Protein AF-A0AAJ1XCB8-F1 (afdb_monomer_lite)

Sequence (115 aa):
LQASRDEDRSYTEIADAIRSHSNQPTEDVRQLWRRLVLNLLITNVDDHLQNHGFLHVERGLWRLAPAFDINPFPDKDRESKTWLSEQDGPITDVHMLVARAQYFALDETQALAVL

Secondary structure (DSSP, 8-state):
----TTS--BHHHHHHHHHHHBSSHHHHHHHHHHHHHHHHHTT-----GGG--EEEEETTEEEEPPP------TTS----SSEEETTTEE--SHHHHHHTGGGGT--HHHHHTT-

Radius of gyration: 13.55 Å; chains: 1; bounding box: 36×28×34 Å

Structure (mmCIF, N/CA/C/O backbone):
data_AF-A0AAJ1XCB8-F1
#
_entry.id   AF-A0AAJ1XCB8-F1
#
loop_
_atom_site.group_PDB
_atom_site.id
_atom_site.type_symbol
_atom_site.label_atom_id
_atom_site.label_alt_id
_atom_site.label_comp_id
_atom_site.label_asym_id
_atom_site.label_entity_id
_atom_site.label_seq_id
_atom_site.pdbx_PDB_ins_code
_atom_site.Cartn_x
_atom_site.Cartn_y
_atom_site.Cartn_z
_atom_site.occupancy
_atom_site.B_iso_or_equiv
_atom_site.auth_seq_id
_atom_site.auth_comp_id
_atom_site.auth_asym_id
_atom_site.auth_atom_id
_atom_site.pdbx_PDB_model_num
ATOM 1 N N . LEU A 1 1 ? -12.104 8.820 1.304 1.00 55.19 1 LEU A N 1
ATOM 2 C CA . LEU A 1 1 ? -11.060 9.512 0.522 1.00 55.19 1 LEU A CA 1
ATOM 3 C C . LEU A 1 1 ? -11.649 9.775 -0.858 1.00 55.19 1 LEU A C 1
ATOM 5 O O . LEU A 1 1 ? -11.929 8.815 -1.562 1.00 55.19 1 LEU A O 1
ATOM 9 N N . GLN A 1 2 ? -11.974 11.025 -1.188 1.00 55.12 2 GLN A N 1
ATOM 10 C CA . GLN A 1 2 ? -12.262 11.415 -2.572 1.00 55.12 2 GLN A CA 1
ATOM 11 C C . GLN A 1 2 ? -10.979 12.041 -3.105 1.00 55.12 2 GLN A C 1
ATOM 13 O O . GLN A 1 2 ? -10.464 12.951 -2.467 1.00 55.12 2 GLN A O 1
ATOM 18 N N . ALA A 1 3 ? -10.463 11.524 -4.213 1.00 57.69 3 ALA A N 1
ATOM 19 C CA . ALA A 1 3 ? -9.296 12.070 -4.888 1.00 57.69 3 ALA A CA 1
ATOM 20 C C . ALA A 1 3 ? -9.584 12.117 -6.388 1.00 57.69 3 ALA A C 1
ATOM 22 O O . ALA A 1 3 ? -10.189 11.186 -6.943 1.00 57.69 3 ALA A O 1
ATOM 23 N N . SER A 1 4 ? -9.170 13.208 -7.031 1.00 60.50 4 SER A N 1
ATOM 24 C CA . SER A 1 4 ? -9.084 13.245 -8.492 1.00 60.50 4 SER A CA 1
ATOM 25 C C . SER A 1 4 ? -7.973 12.292 -8.958 1.00 60.50 4 SER A C 1
ATOM 27 O O . SER A 1 4 ? -7.103 11.933 -8.169 1.00 60.50 4 SER A O 1
ATOM 29 N N . ARG A 1 5 ? -7.997 11.839 -10.218 1.00 59.53 5 ARG A N 1
ATOM 30 C CA . ARG A 1 5 ? -6.949 10.935 -10.738 1.00 59.53 5 ARG A CA 1
ATOM 31 C C . ARG A 1 5 ? -5.551 11.568 -10.759 1.00 59.53 5 ARG A C 1
ATOM 33 O O . ARG A 1 5 ? -4.584 10.822 -10.811 1.00 59.53 5 ARG A O 1
ATOM 40 N N . ASP A 1 6 ? -5.469 12.895 -10.691 1.00 60.50 6 ASP A N 1
ATOM 41 C CA . ASP A 1 6 ? -4.225 13.661 -10.822 1.00 60.50 6 ASP A CA 1
ATOM 42 C C . ASP A 1 6 ? -3.680 14.160 -9.471 1.00 60.50 6 ASP A C 1
ATOM 44 O O . ASP A 1 6 ? -2.743 14.953 -9.437 1.00 60.50 6 ASP A O 1
ATOM 48 N N . GLU A 1 7 ? -4.284 13.749 -8.353 1.00 72.69 7 GLU A N 1
ATOM 49 C CA . GLU A 1 7 ? -3.827 14.126 -7.016 1.00 72.69 7 GLU A CA 1
ATOM 50 C C . GLU A 1 7 ? -2.946 13.019 -6.432 1.00 72.69 7 GLU A C 1
ATOM 52 O O . GLU A 1 7 ? -3.370 11.863 -6.354 1.00 72.69 7 GLU A O 1
ATOM 57 N N . ASP A 1 8 ? -1.735 13.379 -6.005 1.00 79.38 8 ASP A N 1
ATOM 58 C CA . ASP A 1 8 ? -0.820 12.443 -5.359 1.00 79.38 8 ASP A CA 1
ATOM 59 C C . ASP A 1 8 ? -1.400 12.015 -4.005 1.00 79.38 8 ASP A C 1
ATOM 61 O O . ASP A 1 8 ? -1.587 12.812 -3.083 1.00 79.38 8 ASP A O 1
ATOM 65 N N . ARG A 1 9 ? -1.725 10.727 -3.897 1.00 90.19 9 ARG A N 1
ATOM 66 C CA . ARG A 1 9 ? -2.233 10.078 -2.683 1.00 90.19 9 ARG A CA 1
ATOM 67 C C . ARG A 1 9 ? -1.349 8.889 -2.365 1.00 90.19 9 ARG A C 1
ATOM 69 O O . ARG A 1 9 ? -0.710 8.324 -3.256 1.00 90.19 9 ARG A O 1
ATOM 76 N N . SER A 1 10 ? -1.325 8.491 -1.098 1.00 95.38 10 SER A N 1
ATOM 77 C CA . SER A 1 10 ? -0.410 7.441 -0.654 1.00 95.38 10 SER A CA 1
ATOM 78 C C . SER A 1 10 ? -1.091 6.252 0.008 1.00 95.38 10 SER A C 1
ATOM 80 O O . SER A 1 10 ? -2.141 6.358 0.644 1.00 95.38 10 SER A O 1
ATOM 82 N N . TYR A 1 11 ? -0.444 5.094 -0.088 1.00 97.31 11 TYR A N 1
ATOM 83 C CA . TYR A 1 11 ? -0.849 3.883 0.612 1.00 97.31 11 TYR A CA 1
ATOM 84 C C . TYR A 1 11 ? -0.874 4.073 2.130 1.00 97.31 11 TYR A C 1
ATOM 86 O O . TYR A 1 11 ? -1.732 3.490 2.798 1.00 97.31 11 TYR A O 1
ATOM 94 N N . THR A 1 12 ? 0.008 4.915 2.679 1.00 97.19 12 THR A N 1
ATOM 95 C CA . THR A 1 12 ? -0.034 5.276 4.101 1.00 97.19 12 THR A CA 1
ATOM 96 C C . THR A 1 12 ? -1.352 5.951 4.492 1.00 97.19 12 THR A C 1
ATOM 98 O O . THR A 1 12 ? -1.918 5.611 5.528 1.00 97.19 12 THR A O 1
ATOM 101 N N . GLU A 1 13 ? -1.933 6.794 3.634 1.00 96.56 13 GLU A N 1
ATOM 102 C CA . GLU A 1 13 ? -3.248 7.396 3.903 1.00 96.56 13 GLU A CA 1
ATOM 103 C C . GLU A 1 13 ? -4.384 6.364 3.864 1.00 96.56 13 GLU A C 1
ATOM 105 O O . GLU A 1 13 ? -5.333 6.450 4.647 1.00 96.56 13 GLU A O 1
ATOM 110 N N . ILE A 1 14 ? -4.303 5.364 2.976 1.00 97.12 14 ILE A N 1
ATOM 111 C CA . ILE A 1 14 ? -5.266 4.250 2.957 1.00 97.12 14 ILE A CA 1
ATOM 112 C C . ILE A 1 14 ? -5.149 3.445 4.256 1.00 97.12 14 ILE A C 1
ATOM 114 O O . ILE A 1 14 ? -6.164 3.095 4.859 1.00 97.12 14 ILE A O 1
ATOM 118 N N . ALA A 1 15 ? -3.925 3.162 4.708 1.00 98.25 15 ALA A N 1
ATOM 119 C CA . ALA A 1 15 ? -3.685 2.451 5.959 1.00 98.25 15 ALA A CA 1
ATOM 120 C C . ALA A 1 15 ? -4.223 3.229 7.173 1.00 98.25 15 ALA A C 1
ATOM 122 O O . ALA A 1 15 ? -4.840 2.628 8.054 1.00 98.25 15 ALA A O 1
ATOM 123 N N . ASP A 1 16 ? -4.084 4.554 7.198 1.00 97.88 16 ASP A N 1
ATOM 124 C CA . ASP A 1 16 ? -4.686 5.399 8.234 1.00 97.88 16 ASP A CA 1
ATOM 125 C C . ASP A 1 16 ? -6.215 5.384 8.181 1.00 97.88 16 ASP A C 1
ATOM 127 O O . ASP A 1 16 ? -6.873 5.200 9.208 1.00 97.88 16 ASP A O 1
ATOM 131 N N . ALA A 1 17 ? -6.804 5.458 6.985 1.00 97.44 17 ALA A N 1
ATOM 132 C CA . ALA A 1 17 ? -8.247 5.319 6.826 1.00 97.44 17 ALA A CA 1
ATOM 133 C C . ALA A 1 17 ? -8.749 3.950 7.324 1.00 97.44 17 ALA A C 1
ATOM 135 O O . ALA A 1 17 ? -9.774 3.895 8.011 1.00 97.44 17 ALA A O 1
ATOM 136 N N . ILE A 1 18 ? -8.015 2.866 7.041 1.00 98.38 18 ILE A N 1
ATOM 137 C CA . ILE A 1 18 ? -8.296 1.522 7.563 1.00 98.38 18 ILE A CA 1
ATOM 138 C C . ILE A 1 18 ? -8.253 1.520 9.091 1.00 98.38 18 ILE A C 1
ATOM 140 O O . ILE A 1 18 ? -9.187 1.021 9.714 1.00 98.38 18 ILE A O 1
ATOM 144 N N . ARG A 1 19 ? -7.217 2.091 9.715 1.00 98.12 19 ARG A N 1
ATOM 145 C CA . ARG A 1 19 ? -7.101 2.136 11.184 1.00 98.12 19 ARG A CA 1
ATOM 146 C C . ARG A 1 19 ? -8.288 2.820 11.846 1.00 98.12 19 ARG A C 1
ATOM 148 O O . ARG A 1 19 ? -8.737 2.365 12.893 1.00 98.12 19 ARG A O 1
ATOM 155 N N . SER A 1 20 ? -8.782 3.897 11.244 1.00 97.62 20 SER A N 1
ATOM 156 C CA . SER A 1 20 ? -9.872 4.688 11.815 1.00 97.62 20 SER A CA 1
ATOM 157 C C . SER A 1 20 ? -11.263 4.098 11.575 1.00 97.62 20 SER A C 1
ATOM 159 O O . SER A 1 20 ? -12.154 4.340 12.385 1.00 97.62 20 SER A O 1
ATOM 161 N N . HIS A 1 21 ? -11.472 3.349 10.487 1.00 97.75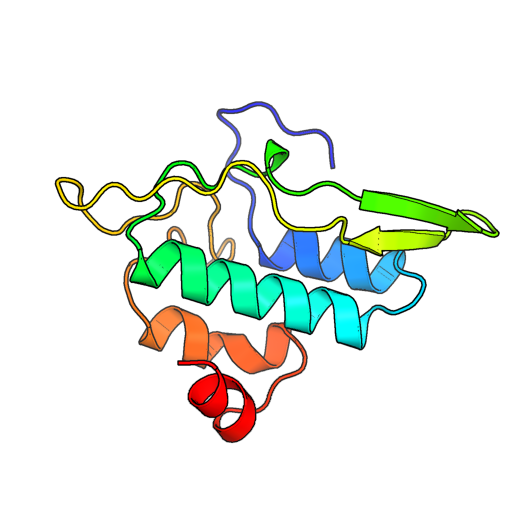 21 HIS A N 1
ATOM 162 C CA . HIS A 1 21 ? -12.826 2.985 10.036 1.00 97.75 21 HIS A CA 1
ATOM 163 C C . HIS A 1 21 ? -13.050 1.484 9.829 1.00 97.75 21 HIS A C 1
ATOM 165 O O . HIS A 1 21 ? -14.188 1.066 9.599 1.00 97.75 21 HIS A O 1
ATOM 171 N N . SER A 1 22 ? -12.000 0.660 9.870 1.00 97.94 22 SER A N 1
ATOM 172 C CA . SER A 1 22 ? -12.144 -0.778 9.651 1.00 97.94 22 SER A CA 1
ATOM 173 C C . SER A 1 22 ? -12.671 -1.500 10.889 1.00 97.94 22 SER A C 1
ATOM 175 O O . SER A 1 22 ? -12.264 -1.231 12.016 1.00 97.94 22 SER A O 1
ATOM 177 N N . ASN A 1 23 ? -13.526 -2.497 10.665 1.00 97.81 23 ASN A N 1
ATOM 178 C CA . ASN A 1 23 ? -13.934 -3.465 11.680 1.00 97.81 23 ASN A CA 1
ATOM 179 C C . ASN A 1 23 ? -12.795 -4.431 12.077 1.00 97.81 23 ASN A C 1
ATOM 181 O O . ASN A 1 23 ? -12.856 -5.053 13.133 1.00 97.81 23 ASN A O 1
ATOM 185 N N . GLN A 1 24 ? -11.764 -4.592 11.238 1.00 98.19 24 GLN A N 1
ATOM 186 C CA . GLN A 1 24 ? -10.580 -5.418 11.517 1.00 98.19 24 GLN A CA 1
ATOM 187 C C . GLN A 1 24 ? -9.308 -4.730 10.989 1.00 98.19 24 GLN A C 1
ATOM 189 O O . GLN A 1 24 ? -8.710 -5.188 10.012 1.00 98.19 24 GLN A O 1
ATOM 194 N N . PRO A 1 25 ? -8.870 -3.628 11.622 1.00 98.06 25 PRO A N 1
ATOM 195 C CA . PRO A 1 25 ? -7.856 -2.744 11.057 1.00 98.06 25 PRO A CA 1
ATOM 196 C C . PRO A 1 25 ? -6.515 -3.439 10.819 1.00 98.06 25 PRO A C 1
ATOM 198 O O . PRO A 1 25 ? -5.935 -3.268 9.754 1.00 98.06 25 PRO A O 1
ATOM 201 N N . THR A 1 26 ? -6.040 -4.263 11.760 1.00 98.44 26 THR A N 1
ATOM 202 C CA . THR A 1 26 ? -4.765 -4.9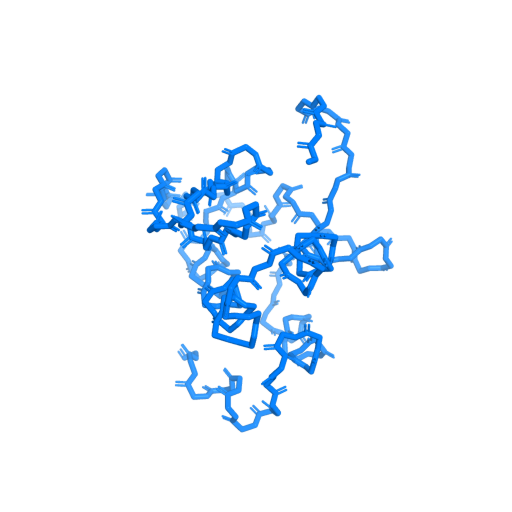90 11.620 1.00 98.44 26 THR A CA 1
ATOM 203 C C . THR A 1 26 ? -4.778 -5.973 10.453 1.00 98.44 26 THR A C 1
ATOM 205 O O . THR A 1 26 ? -3.796 -6.056 9.722 1.00 98.44 26 THR A O 1
ATOM 208 N N . GLU A 1 27 ? -5.872 -6.712 10.261 1.00 98.50 27 GLU A N 1
ATOM 209 C CA . GLU A 1 27 ? -5.977 -7.645 9.136 1.00 98.50 27 GLU A CA 1
ATOM 210 C C . GLU A 1 27 ? -6.028 -6.880 7.813 1.00 98.50 27 GLU A C 1
ATOM 212 O O . GLU A 1 27 ? -5.299 -7.198 6.878 1.00 98.50 27 GLU A O 1
ATOM 217 N N . ASP A 1 28 ? -6.822 -5.814 7.750 1.00 98.62 28 ASP A N 1
ATOM 218 C CA . ASP A 1 28 ? -7.009 -5.051 6.522 1.00 98.62 28 ASP A CA 1
ATOM 219 C C . ASP A 1 28 ? -5.735 -4.301 6.089 1.00 98.62 28 ASP A C 1
ATOM 221 O O . ASP A 1 28 ? -5.424 -4.302 4.898 1.00 98.62 28 ASP A O 1
ATOM 225 N N . VAL A 1 29 ? -4.938 -3.731 7.009 1.00 98.62 29 VAL A N 1
ATOM 226 C CA . VAL A 1 29 ? -3.640 -3.124 6.631 1.00 98.62 29 VAL A CA 1
ATOM 227 C C . VAL A 1 29 ? -2.623 -4.175 6.180 1.00 98.62 29 VAL A C 1
ATOM 229 O O . VAL A 1 29 ? -1.844 -3.918 5.264 1.00 98.62 29 VAL A O 1
ATOM 232 N N . ARG A 1 30 ? -2.664 -5.389 6.740 1.00 98.56 30 ARG A N 1
ATOM 233 C CA . ARG A 1 30 ? -1.827 -6.510 6.280 1.00 98.56 30 ARG A CA 1
ATOM 234 C C . ARG A 1 30 ? -2.264 -7.033 4.913 1.00 98.56 30 ARG A C 1
ATOM 236 O O . ARG A 1 30 ? -1.431 -7.481 4.128 1.00 98.56 30 ARG A O 1
ATOM 243 N N . GLN A 1 31 ? -3.558 -6.993 4.606 1.00 98.44 31 GLN A N 1
ATOM 244 C CA . GLN A 1 31 ? -4.061 -7.282 3.262 1.00 98.44 31 GLN A CA 1
ATOM 245 C C . GLN A 1 31 ? -3.692 -6.179 2.272 1.00 98.44 31 GLN A C 1
ATOM 247 O O . GLN A 1 31 ? -3.364 -6.486 1.128 1.00 98.44 31 GLN A O 1
ATOM 252 N N . LEU A 1 32 ? -3.698 -4.913 2.698 1.00 98.31 32 LEU A N 1
ATOM 253 C CA . LEU A 1 32 ? -3.212 -3.806 1.882 1.00 98.31 32 LEU A CA 1
ATOM 254 C C . LE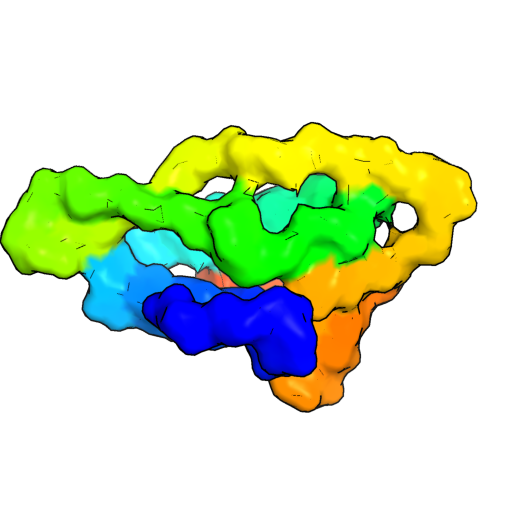U A 1 32 ? -1.735 -4.012 1.525 1.00 98.31 32 LEU A C 1
ATOM 256 O O . LEU A 1 32 ? -1.411 -3.997 0.345 1.00 98.31 32 LEU A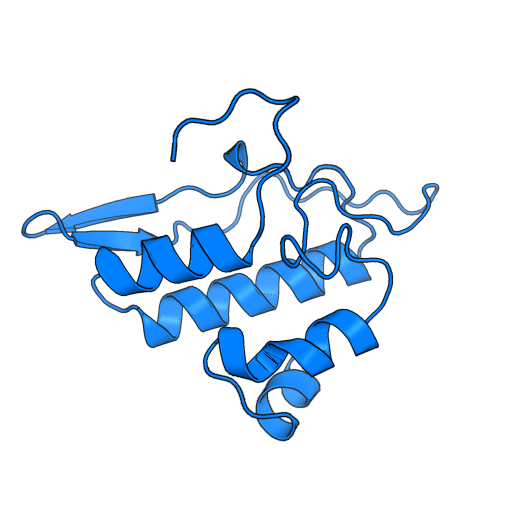 O 1
ATOM 260 N N . TRP A 1 33 ? -0.878 -4.335 2.500 1.00 98.44 33 TRP A N 1
ATOM 261 C CA . TRP A 1 33 ? 0.532 -4.673 2.264 1.00 98.44 33 TRP A CA 1
ATOM 262 C C . TRP A 1 33 ? 0.734 -5.723 1.167 1.00 98.44 33 TRP A C 1
ATOM 264 O O . TRP A 1 33 ? 1.506 -5.515 0.234 1.00 98.44 33 TRP A O 1
ATOM 274 N N . ARG A 1 34 ? -0.008 -6.836 1.237 1.00 98.12 34 ARG A N 1
ATOM 275 C CA . ARG A 1 34 ? 0.049 -7.897 0.218 1.00 98.12 34 ARG A CA 1
ATOM 276 C C . ARG A 1 34 ? -0.260 -7.375 -1.187 1.00 98.12 34 ARG A C 1
ATOM 278 O O . ARG A 1 34 ? 0.311 -7.876 -2.150 1.00 98.12 34 ARG A O 1
ATOM 285 N N . ARG A 1 35 ? -1.129 -6.366 -1.316 1.00 97.44 35 ARG A N 1
ATOM 286 C CA . ARG A 1 35 ? -1.445 -5.731 -2.606 1.00 97.44 35 ARG A CA 1
ATOM 287 C C . ARG A 1 35 ? -0.307 -4.856 -3.110 1.00 97.44 35 ARG A C 1
ATOM 289 O O . ARG A 1 35 ? -0.023 -4.939 -4.295 1.00 97.44 35 ARG A O 1
ATOM 296 N N . LEU A 1 36 ? 0.368 -4.092 -2.243 1.00 97.50 36 LEU A N 1
ATOM 297 C CA . LEU A 1 36 ? 1.561 -3.325 -2.638 1.00 97.50 36 LEU A CA 1
ATOM 298 C C . LEU A 1 36 ? 2.636 -4.265 -3.194 1.00 97.50 36 LEU A C 1
ATOM 300 O O . LEU A 1 36 ? 3.169 -4.028 -4.275 1.00 97.50 36 LEU A O 1
ATOM 304 N N . VAL A 1 37 ? 2.903 -5.362 -2.474 1.00 97.69 37 VAL A N 1
ATOM 305 C CA . VAL A 1 37 ? 3.861 -6.391 -2.900 1.00 97.69 37 VAL A CA 1
ATOM 306 C C . VAL A 1 37 ? 3.451 -6.976 -4.251 1.00 97.69 37 VAL A C 1
ATOM 308 O O . VAL A 1 37 ? 4.254 -6.984 -5.180 1.00 97.69 37 VAL A O 1
ATOM 311 N N . LEU A 1 38 ? 2.199 -7.424 -4.391 1.00 97.12 38 LEU A N 1
ATOM 312 C CA . LEU A 1 38 ? 1.716 -8.008 -5.641 1.00 97.12 38 LEU A CA 1
ATOM 313 C C . LEU A 1 38 ? 1.812 -7.017 -6.807 1.00 97.12 38 LEU A C 1
ATOM 315 O O . LEU A 1 38 ? 2.327 -7.390 -7.859 1.00 97.12 38 LEU A O 1
ATOM 319 N N . ASN A 1 39 ? 1.362 -5.772 -6.616 1.00 97.06 39 ASN A N 1
ATOM 320 C CA . ASN A 1 39 ? 1.404 -4.728 -7.638 1.00 97.06 39 ASN A CA 1
ATOM 321 C C . ASN A 1 39 ? 2.837 -4.488 -8.121 1.00 97.06 39 ASN A C 1
ATOM 323 O O . ASN A 1 39 ? 3.081 -4.496 -9.326 1.00 97.06 39 ASN A O 1
ATOM 327 N N . LEU A 1 40 ? 3.798 -4.374 -7.200 1.00 96.94 40 LEU A N 1
ATOM 328 C CA . LEU A 1 40 ? 5.208 -4.231 -7.551 1.00 96.94 40 LEU A CA 1
ATOM 329 C C . LEU A 1 40 ? 5.734 -5.446 -8.336 1.00 96.94 40 LEU A C 1
ATOM 331 O O . LEU A 1 40 ? 6.355 -5.286 -9.388 1.00 96.94 40 LEU A O 1
ATOM 335 N N . LEU A 1 41 ? 5.494 -6.665 -7.840 1.00 96.19 41 LEU A N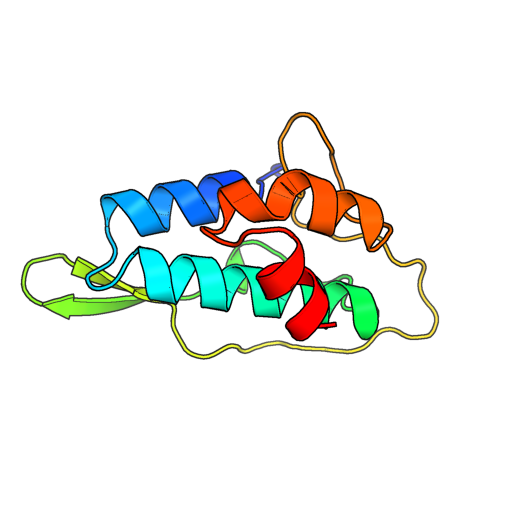 1
ATOM 336 C CA . LEU A 1 41 ? 6.068 -7.886 -8.417 1.00 96.19 41 LEU A CA 1
ATOM 337 C C . LEU A 1 41 ? 5.560 -8.172 -9.833 1.00 96.19 41 LEU A C 1
ATOM 339 O O . LEU A 1 41 ? 6.334 -8.629 -10.676 1.00 96.19 41 LEU A O 1
ATOM 343 N N . ILE A 1 42 ? 4.289 -7.876 -10.115 1.00 96.31 42 ILE A N 1
ATOM 344 C CA . ILE A 1 42 ? 3.699 -8.081 -11.446 1.00 96.31 42 ILE A CA 1
ATOM 345 C C . ILE A 1 42 ? 3.801 -6.848 -12.347 1.00 96.31 42 ILE A C 1
ATOM 347 O O . ILE A 1 42 ? 3.315 -6.876 -13.477 1.00 96.31 42 ILE A O 1
ATOM 351 N N . THR A 1 43 ? 4.434 -5.771 -11.868 1.00 96.94 43 THR A N 1
ATOM 352 C CA . THR A 1 43 ? 4.519 -4.493 -12.590 1.00 96.94 43 THR A CA 1
ATOM 353 C C . THR A 1 43 ? 3.120 -3.942 -12.910 1.00 96.94 43 THR A C 1
ATOM 355 O O . THR A 1 43 ? 2.828 -3.543 -14.033 1.00 96.94 43 THR A O 1
ATOM 358 N N . ASN A 1 44 ? 2.208 -3.968 -11.932 1.00 96.56 44 ASN A N 1
ATOM 359 C CA . ASN A 1 44 ? 0.918 -3.291 -12.036 1.00 96.56 44 ASN A CA 1
ATOM 360 C C . ASN A 1 44 ? 1.100 -1.793 -11.775 1.00 96.56 44 ASN A C 1
ATOM 362 O O . ASN A 1 44 ? 1.080 -1.349 -10.631 1.00 96.56 44 ASN A O 1
ATOM 366 N N . VAL A 1 45 ? 1.270 -1.027 -12.848 1.00 92.56 45 VAL A N 1
ATOM 367 C CA . VAL A 1 45 ? 1.461 0.432 -12.801 1.00 92.56 45 VAL A CA 1
ATOM 368 C C . VAL A 1 45 ? 0.150 1.218 -12.923 1.00 92.56 45 VAL A C 1
ATOM 370 O O . VAL A 1 45 ? 0.171 2.409 -13.219 1.00 92.56 45 VAL A O 1
ATOM 373 N N . ASP A 1 46 ? -1.000 0.554 -12.796 1.00 92.00 46 ASP A N 1
ATOM 374 C CA . ASP A 1 46 ? -2.335 1.172 -12.838 1.00 92.00 46 ASP A CA 1
ATOM 375 C C . ASP A 1 46 ? -3.021 1.103 -11.460 1.00 92.00 46 ASP A C 1
ATOM 377 O O . ASP A 1 46 ? -4.240 1.027 -11.340 1.00 92.00 46 ASP A O 1
ATOM 381 N N . ASP A 1 47 ? -2.237 1.108 -10.380 1.00 90.75 47 ASP A N 1
ATOM 382 C CA . ASP A 1 47 ? -2.683 0.911 -9.000 1.00 90.75 47 ASP A CA 1
ATOM 383 C C . ASP A 1 47 ? -3.222 2.190 -8.338 1.00 90.75 47 ASP A C 1
ATOM 385 O O . ASP A 1 47 ? -2.817 2.581 -7.244 1.00 90.75 47 ASP A O 1
ATOM 389 N N . HIS A 1 48 ? -4.150 2.870 -9.004 1.00 90.88 48 HIS A N 1
ATOM 390 C CA . HIS A 1 48 ? -4.732 4.115 -8.510 1.00 90.88 48 HIS A CA 1
ATOM 391 C C . HIS A 1 48 ? -5.561 3.919 -7.230 1.00 90.88 48 HIS A C 1
ATOM 393 O O . HIS A 1 48 ? -6.142 2.859 -6.994 1.00 90.88 48 HIS A O 1
ATOM 399 N N . LEU A 1 49 ? -5.728 4.991 -6.445 1.00 88.62 49 LEU A N 1
ATOM 400 C CA . LEU A 1 49 ? -6.540 4.996 -5.220 1.00 88.62 49 LEU A CA 1
ATOM 401 C C . LEU A 1 49 ? -7.953 4.416 -5.432 1.00 88.62 49 LEU A C 1
ATOM 403 O O . LEU A 1 49 ? -8.499 3.748 -4.554 1.00 88.62 49 LEU A O 1
ATOM 407 N N . GLN A 1 50 ? -8.551 4.657 -6.602 1.00 88.69 50 GLN A N 1
ATOM 408 C CA . GLN A 1 50 ? -9.895 4.186 -6.945 1.00 88.69 50 GLN A CA 1
ATOM 409 C C . GLN A 1 50 ? -9.990 2.652 -7.060 1.00 88.69 50 GLN A C 1
ATOM 411 O O . GLN A 1 50 ? -11.090 2.109 -6.947 1.00 88.69 50 GLN A O 1
ATOM 416 N N . ASN A 1 51 ? -8.860 1.952 -7.189 1.00 92.88 51 ASN A N 1
ATOM 417 C CA . ASN A 1 51 ? -8.789 0.489 -7.233 1.00 92.88 51 ASN A CA 1
ATOM 418 C C . ASN A 1 51 ? -8.799 -0.144 -5.824 1.00 92.88 51 ASN A C 1
ATOM 420 O O . ASN A 1 51 ? -8.722 -1.364 -5.662 1.00 92.88 51 ASN A O 1
ATOM 424 N N . HIS A 1 52 ? -8.972 0.675 -4.780 1.00 94.56 52 HIS A N 1
ATOM 425 C CA . HIS A 1 52 ? -9.150 0.238 -3.398 1.00 94.56 52 HIS A CA 1
ATOM 426 C C . HIS A 1 52 ? -10.584 0.477 -2.915 1.00 94.56 52 HIS A C 1
ATOM 428 O O . HIS A 1 52 ? -10.955 1.560 -2.463 1.00 94.56 52 HIS A O 1
ATOM 434 N N . GLY A 1 53 ? -11.399 -0.576 -2.982 1.00 95.94 53 GLY A N 1
ATOM 435 C CA . GLY A 1 53 ? -12.773 -0.569 -2.479 1.00 95.94 53 GLY A CA 1
ATOM 436 C C . GLY A 1 53 ? -12.890 -0.967 -1.006 1.00 95.94 53 GLY A C 1
ATOM 437 O O . GLY A 1 53 ? -12.078 -1.728 -0.477 1.00 95.94 53 GLY A O 1
ATOM 438 N N . PHE A 1 54 ? -13.967 -0.511 -0.366 1.00 97.44 54 PHE A N 1
ATOM 439 C CA . PHE A 1 54 ? -14.339 -0.878 0.999 1.00 97.44 54 PHE A CA 1
ATOM 440 C C . PHE A 1 54 ? -15.801 -1.319 1.052 1.00 97.44 54 PHE A C 1
ATOM 442 O O . PHE A 1 54 ? -16.666 -0.707 0.430 1.00 97.44 54 PHE A O 1
ATOM 449 N N . LEU A 1 55 ? -16.078 -2.375 1.811 1.00 97.88 55 LEU A N 1
ATOM 450 C CA . LEU A 1 55 ? -17.421 -2.902 2.032 1.00 97.88 55 LEU A CA 1
ATOM 451 C C . LEU A 1 55 ? -17.916 -2.472 3.409 1.00 97.88 55 LEU A C 1
ATOM 453 O O . LEU A 1 55 ? -17.212 -2.656 4.402 1.00 97.88 55 LEU A O 1
ATOM 457 N N . HIS A 1 56 ? -19.123 -1.913 3.475 1.00 97.62 56 HIS A N 1
ATOM 458 C CA . HIS A 1 56 ? -19.770 -1.628 4.752 1.00 97.62 56 HIS A CA 1
ATOM 459 C C . HIS A 1 56 ? -20.152 -2.949 5.420 1.00 97.62 56 HIS A C 1
ATOM 461 O O . HIS A 1 56 ? -20.751 -3.812 4.776 1.00 97.62 56 HIS A O 1
ATOM 467 N N . VAL A 1 57 ? -19.833 -3.099 6.704 1.00 96.00 57 VAL A N 1
ATOM 468 C CA . VAL A 1 57 ? -20.178 -4.301 7.470 1.00 96.00 57 VAL A CA 1
ATOM 469 C C . VAL A 1 57 ? -21.324 -3.993 8.416 1.00 96.00 57 VAL A C 1
ATOM 471 O O . VAL A 1 57 ? -22.458 -4.387 8.163 1.00 96.00 57 VAL A O 1
ATOM 474 N N . GLU A 1 58 ? -21.056 -3.242 9.480 1.00 93.38 58 GLU A N 1
ATOM 475 C CA . GLU A 1 58 ? -22.062 -2.848 10.460 1.00 93.38 58 GLU A CA 1
ATOM 476 C C . GLU A 1 58 ? -21.615 -1.609 11.231 1.00 93.38 58 GLU A C 1
ATOM 478 O O . GLU A 1 58 ? -20.424 -1.326 11.324 1.00 93.38 58 GLU A O 1
ATOM 483 N N . ARG A 1 59 ? -22.571 -0.884 11.825 1.00 95.06 59 ARG A N 1
ATOM 484 C CA . ARG A 1 59 ? -22.300 0.219 12.770 1.00 95.06 59 ARG A CA 1
ATOM 485 C C . ARG A 1 59 ? -21.360 1.302 12.217 1.00 95.06 59 ARG A C 1
ATOM 487 O O . ARG A 1 59 ? -20.612 1.913 12.972 1.00 95.06 59 ARG A O 1
ATOM 494 N N . GLY A 1 60 ? -21.396 1.537 10.904 1.00 94.56 60 GLY A N 1
ATOM 495 C CA . GLY A 1 60 ? -20.521 2.503 10.236 1.00 94.56 60 GLY A CA 1
ATOM 496 C C . GLY A 1 60 ? -19.073 2.033 10.062 1.00 94.56 60 GLY A C 1
ATOM 497 O O . GLY A 1 60 ? -18.245 2.826 9.621 1.00 94.56 60 GLY A O 1
ATOM 498 N N . LEU A 1 61 ? -18.768 0.772 10.382 1.00 97.25 61 LEU A N 1
ATOM 499 C CA . LEU A 1 61 ? -17.466 0.153 10.168 1.00 97.25 61 LEU A CA 1
ATOM 500 C C . LEU A 1 61 ? -17.404 -0.552 8.814 1.00 97.25 61 LEU A C 1
ATOM 502 O O . LEU A 1 61 ? -18.385 -1.113 8.311 1.00 97.25 61 LEU A O 1
ATOM 506 N N . TRP A 1 62 ? -16.204 -0.551 8.249 1.00 98.44 62 TRP A N 1
ATOM 507 C CA . TRP A 1 62 ? -15.928 -1.029 6.903 1.00 98.44 62 TRP A CA 1
ATOM 508 C C . TRP A 1 62 ? -14.910 -2.165 6.919 1.00 98.44 62 TRP A C 1
ATOM 510 O O . TRP A 1 62 ? -14.271 -2.446 7.931 1.00 98.44 62 TRP A O 1
ATOM 520 N N . ARG A 1 63 ? -14.753 -2.843 5.789 1.00 98.12 63 ARG A N 1
ATOM 521 C CA . ARG A 1 63 ? -13.672 -3.798 5.544 1.00 98.12 63 ARG A CA 1
ATOM 522 C C . ARG A 1 63 ? -13.074 -3.549 4.181 1.00 98.12 63 ARG A C 1
ATOM 524 O O . ARG A 1 63 ? -13.801 -3.187 3.257 1.00 98.12 63 ARG A O 1
ATOM 531 N N . LEU A 1 64 ? -11.771 -3.759 4.047 1.00 98.31 64 LEU A N 1
ATOM 532 C CA . LEU A 1 64 ? -11.126 -3.731 2.739 1.00 98.31 64 LEU A CA 1
ATOM 533 C C . LEU A 1 64 ? -11.795 -4.777 1.829 1.00 98.31 64 LEU A C 1
ATOM 535 O O . LEU A 1 64 ? -11.855 -5.959 2.168 1.00 98.31 64 LEU A O 1
ATOM 539 N N . ALA A 1 65 ? -12.336 -4.343 0.689 1.00 98.06 65 ALA A N 1
ATOM 540 C CA . ALA A 1 65 ? -12.988 -5.236 -0.269 1.00 98.06 65 ALA A CA 1
ATOM 541 C C . ALA A 1 65 ? -11.962 -6.205 -0.876 1.00 98.06 65 ALA A C 1
ATOM 543 O O . ALA A 1 65 ? -10.779 -5.852 -0.921 1.00 98.06 65 ALA A O 1
ATOM 544 N N . PRO A 1 66 ? -12.363 -7.384 -1.392 1.00 97.38 66 PRO A N 1
ATOM 545 C CA . PRO A 1 66 ? -11.481 -8.226 -2.203 1.00 97.38 66 PRO A CA 1
ATOM 546 C C . PRO A 1 66 ? -10.765 -7.414 -3.290 1.00 97.38 66 PRO A C 1
ATOM 548 O O . PRO A 1 66 ? -11.301 -6.416 -3.765 1.00 97.38 66 PRO A O 1
ATOM 551 N N . ALA A 1 67 ? -9.541 -7.799 -3.651 1.00 96.56 67 ALA A N 1
ATOM 552 C CA . ALA A 1 67 ? -8.792 -7.068 -4.667 1.00 96.56 67 ALA A CA 1
ATOM 553 C C . ALA A 1 67 ? -9.445 -7.222 -6.053 1.00 96.56 67 ALA A C 1
ATOM 555 O O . ALA A 1 67 ? -9.965 -8.289 -6.382 1.00 96.56 67 ALA A O 1
ATOM 556 N N . PHE A 1 68 ? -9.420 -6.155 -6.845 1.00 95.62 68 PHE A N 1
ATOM 557 C CA . PHE A 1 68 ? -9.967 -6.091 -8.199 1.00 95.62 68 PHE A CA 1
ATOM 558 C C . PHE A 1 68 ? -9.077 -5.195 -9.066 1.00 95.62 68 PHE A C 1
ATOM 560 O O . PHE A 1 68 ? -8.218 -4.497 -8.534 1.00 95.62 68 PHE A O 1
ATOM 567 N N . ASP A 1 69 ? -9.287 -5.249 -10.383 1.00 94.81 69 ASP A N 1
ATOM 568 C CA . ASP A 1 69 ? -8.544 -4.461 -11.379 1.00 94.81 69 ASP A CA 1
ATOM 569 C C . ASP A 1 69 ? -7.011 -4.593 -11.259 1.00 94.81 69 ASP A C 1
ATOM 571 O O . ASP A 1 69 ? -6.260 -3.626 -11.161 1.00 94.81 69 ASP A O 1
ATOM 575 N N . ILE A 1 70 ? -6.549 -5.846 -11.206 1.00 94.75 70 ILE A N 1
ATOM 576 C CA . ILE A 1 70 ? -5.129 -6.202 -11.141 1.00 94.75 70 ILE A CA 1
ATOM 577 C C . ILE A 1 70 ? -4.674 -6.604 -12.542 1.00 94.75 70 ILE A C 1
ATOM 579 O O . ILE A 1 70 ? -5.066 -7.666 -13.030 1.00 94.75 70 ILE A O 1
ATOM 583 N N . ASN A 1 71 ? -3.812 -5.791 -13.155 1.00 92.81 71 ASN A N 1
ATOM 584 C CA . ASN A 1 71 ? -3.314 -6.011 -14.511 1.00 92.81 71 ASN A CA 1
ATOM 585 C C . ASN A 1 71 ? -1.772 -5.966 -14.539 1.00 92.81 71 ASN A C 1
ATOM 587 O O . ASN A 1 71 ? -1.189 -4.986 -14.079 1.00 92.81 71 ASN A O 1
ATOM 591 N N . PRO A 1 72 ? -1.079 -6.997 -15.058 1.00 95.94 72 PRO A N 1
ATOM 592 C CA . PRO A 1 72 ? 0.374 -6.965 -15.205 1.00 95.94 72 PRO A CA 1
ATOM 593 C C . PRO A 1 72 ? 0.801 -6.139 -16.428 1.00 95.94 72 PRO A C 1
ATOM 595 O O . PRO A 1 72 ? 0.238 -6.300 -17.512 1.00 95.94 72 PRO A O 1
ATOM 598 N N . PHE A 1 73 ? 1.849 -5.321 -16.288 1.00 95.19 73 PHE A N 1
ATOM 599 C CA . PHE A 1 73 ? 2.457 -4.564 -17.394 1.00 95.19 73 PHE A CA 1
ATOM 600 C C . PHE A 1 73 ? 3.958 -4.874 -17.514 1.00 95.19 73 PHE A C 1
ATOM 602 O O . PHE A 1 73 ? 4.786 -4.031 -17.178 1.00 95.19 73 PHE A O 1
ATOM 609 N N . PRO A 1 74 ? 4.339 -6.072 -17.996 1.00 93.12 74 PRO A N 1
ATOM 610 C CA . PRO A 1 74 ? 5.736 -6.520 -18.003 1.00 93.12 74 PRO A CA 1
ATOM 611 C C . PRO A 1 74 ? 6.674 -5.645 -18.849 1.00 93.12 74 PRO A C 1
ATOM 613 O O . PRO A 1 74 ? 7.877 -5.652 -18.613 1.00 93.12 74 PRO A O 1
ATOM 616 N N . ASP A 1 75 ? 6.130 -4.894 -19.810 1.00 95.31 75 ASP A N 1
ATOM 617 C CA . ASP A 1 75 ? 6.893 -4.035 -20.722 1.00 95.31 75 ASP A CA 1
ATOM 618 C C . ASP A 1 75 ? 7.084 -2.595 -20.202 1.00 95.31 75 ASP A C 1
ATOM 620 O O . ASP A 1 75 ? 7.591 -1.741 -20.929 1.00 95.31 75 ASP A O 1
ATOM 624 N N . LYS A 1 76 ? 6.636 -2.289 -18.978 1.00 93.44 76 LYS A N 1
ATOM 625 C CA . LYS A 1 76 ? 6.767 -0.963 -18.358 1.00 93.44 76 LYS A CA 1
ATOM 626 C C . LYS A 1 76 ? 7.788 -0.969 -17.224 1.00 93.44 76 LYS A C 1
ATOM 628 O O . LYS A 1 76 ? 8.079 -2.009 -16.638 1.00 93.44 76 LYS A O 1
ATOM 633 N N . ASP A 1 77 ? 8.281 0.216 -16.882 1.00 93.31 77 ASP A N 1
ATOM 634 C CA . ASP A 1 77 ? 9.064 0.405 -15.665 1.00 93.31 77 ASP A CA 1
ATOM 635 C C . ASP A 1 77 ? 8.195 0.153 -14.426 1.00 93.31 77 ASP A C 1
ATOM 637 O O . ASP A 1 77 ? 7.003 0.469 -14.400 1.00 93.31 77 ASP A O 1
ATOM 641 N N . ARG A 1 78 ? 8.795 -0.434 -13.388 1.00 92.38 78 ARG A N 1
ATOM 642 C CA . ARG A 1 78 ? 8.133 -0.673 -12.102 1.00 92.38 78 ARG A CA 1
ATOM 643 C C . ARG A 1 78 ? 8.062 0.629 -11.323 1.00 92.38 78 ARG A C 1
ATOM 645 O O . ARG A 1 78 ? 8.970 0.935 -10.564 1.00 92.38 78 ARG A O 1
ATOM 652 N N . GLU A 1 79 ? 6.986 1.370 -11.522 1.00 94.88 79 GLU A N 1
ATOM 653 C CA . GLU A 1 79 ? 6.688 2.591 -10.782 1.00 94.88 79 GLU A CA 1
ATOM 654 C C . GLU A 1 79 ? 5.188 2.630 -10.475 1.00 94.88 79 GLU A C 1
ATOM 656 O O . GLU A 1 79 ? 4.357 2.586 -11.388 1.00 94.88 79 GLU A O 1
ATOM 661 N N . SER A 1 80 ? 4.830 2.655 -9.189 1.00 94.88 80 SER A N 1
ATOM 662 C CA . SER A 1 80 ? 3.426 2.742 -8.776 1.00 94.88 80 SER A CA 1
ATOM 663 C C . SER A 1 80 ? 2.839 4.130 -9.039 1.00 94.88 80 SER A C 1
ATOM 665 O O . SER A 1 80 ? 3.522 5.148 -8.953 1.00 94.88 80 SER A O 1
ATOM 667 N N . LYS A 1 81 ? 1.536 4.186 -9.315 1.00 93.69 81 LYS A N 1
ATOM 668 C CA . LYS A 1 81 ? 0.776 5.440 -9.403 1.00 93.69 81 LYS A CA 1
ATOM 669 C C . LYS A 1 81 ? 0.442 5.981 -8.028 1.00 93.69 81 LYS A C 1
ATOM 671 O O . LYS A 1 81 ? 0.595 7.172 -7.782 1.00 93.69 81 LYS A O 1
ATOM 676 N N . THR A 1 82 ? 0.004 5.106 -7.128 1.00 94.62 82 THR A N 1
ATOM 677 C CA . THR A 1 82 ? -0.204 5.479 -5.728 1.00 94.62 82 THR A CA 1
ATOM 678 C C . THR A 1 82 ? 1.142 5.454 -5.013 1.00 94.62 82 THR A C 1
ATOM 680 O O . THR A 1 82 ? 1.871 4.461 -5.077 1.00 94.62 82 THR A O 1
ATOM 683 N N . TRP A 1 83 ? 1.494 6.541 -4.332 1.00 96.25 83 TRP A N 1
ATOM 684 C CA . TRP A 1 83 ? 2.768 6.633 -3.619 1.00 96.25 83 TRP A CA 1
ATOM 685 C C . TRP A 1 83 ? 2.791 5.697 -2.414 1.00 96.25 83 TRP A C 1
ATOM 687 O O . TRP A 1 83 ? 1.756 5.411 -1.810 1.00 96.25 83 TRP A O 1
ATOM 697 N N . LEU A 1 84 ? 3.976 5.258 -1.995 1.00 96.94 84 LEU A N 1
ATOM 698 C CA . LEU A 1 84 ? 4.126 4.551 -0.726 1.00 96.94 84 LEU A CA 1
ATOM 699 C C . LEU A 1 84 ? 3.741 5.469 0.438 1.00 96.94 84 LEU A C 1
ATOM 701 O O . LEU A 1 84 ? 2.866 5.129 1.232 1.00 96.94 84 LEU A O 1
ATOM 705 N N . SER A 1 85 ? 4.365 6.645 0.482 1.00 96.06 85 SER A N 1
ATOM 706 C CA . SER A 1 85 ? 4.094 7.746 1.407 1.00 96.06 85 SER A CA 1
ATOM 707 C C . SER A 1 85 ? 4.470 9.079 0.757 1.00 96.06 85 SER A C 1
ATOM 709 O O . SER A 1 85 ? 5.170 9.098 -0.255 1.00 96.06 85 SER A O 1
ATOM 711 N N . GLU A 1 86 ? 4.066 10.197 1.362 1.00 92.75 86 GLU A N 1
ATOM 712 C CA . GLU A 1 86 ? 4.481 11.542 0.929 1.00 92.75 86 GLU A CA 1
ATOM 713 C C . GLU A 1 86 ? 6.008 11.735 0.915 1.00 92.75 86 GLU A C 1
ATOM 715 O O . GLU A 1 86 ? 6.513 12.557 0.157 1.00 92.75 86 GLU A O 1
ATOM 720 N N . GLN A 1 87 ? 6.750 11.004 1.757 1.00 94.06 87 GLN A N 1
ATOM 721 C CA . GLN A 1 87 ? 8.210 11.131 1.839 1.00 94.06 87 GLN A CA 1
ATOM 722 C C . GLN A 1 87 ? 8.950 10.180 0.895 1.00 94.06 87 GLN A C 1
ATOM 724 O O . GLN A 1 87 ? 10.081 10.473 0.518 1.00 94.06 87 GLN A O 1
ATOM 729 N N . ASP A 1 88 ? 8.343 9.041 0.555 1.00 96.12 88 ASP A N 1
ATOM 730 C CA . ASP A 1 88 ? 8.990 8.012 -0.265 1.00 96.12 88 ASP A CA 1
ATOM 731 C C . ASP A 1 88 ? 8.662 8.168 -1.758 1.00 96.12 88 ASP A C 1
ATOM 733 O O . ASP A 1 88 ? 9.480 7.806 -2.598 1.00 96.12 88 ASP A O 1
ATOM 737 N N . GLY A 1 89 ? 7.482 8.703 -2.095 1.00 95.62 89 GLY A N 1
ATOM 738 C CA . GLY A 1 89 ? 7.018 8.798 -3.478 1.00 95.62 89 GLY A CA 1
ATOM 739 C C . GLY A 1 89 ? 6.552 7.451 -4.057 1.00 95.62 89 GLY A C 1
ATOM 740 O O . GLY A 1 89 ? 6.090 6.582 -3.304 1.00 95.62 89 GLY A O 1
ATOM 741 N N . PRO A 1 90 ? 6.628 7.271 -5.390 1.00 96.31 90 PRO A N 1
ATOM 742 C CA . PRO A 1 90 ? 6.297 6.016 -6.064 1.00 96.31 90 PRO A CA 1
ATOM 743 C C . PRO A 1 90 ? 7.116 4.818 -5.568 1.00 96.31 90 PRO A C 1
ATOM 745 O O . PRO A 1 90 ? 8.291 4.937 -5.236 1.00 96.31 90 PRO A O 1
ATOM 748 N N . ILE A 1 91 ? 6.505 3.635 -5.558 1.00 97.38 91 ILE A N 1
ATOM 749 C CA . ILE A 1 91 ? 7.167 2.373 -5.220 1.00 97.38 91 ILE A CA 1
ATOM 750 C C . ILE A 1 91 ? 7.893 1.864 -6.462 1.00 97.38 91 ILE A C 1
ATOM 752 O O . ILE A 1 91 ? 7.247 1.546 -7.462 1.00 97.38 91 ILE A O 1
ATOM 756 N N . THR A 1 92 ? 9.215 1.715 -6.371 1.00 97.25 92 THR A N 1
ATOM 757 C CA . THR A 1 92 ? 10.039 1.197 -7.476 1.00 97.25 92 THR A CA 1
ATOM 758 C C . THR A 1 92 ? 10.746 -0.118 -7.168 1.00 97.25 92 THR A C 1
ATOM 760 O O . THR A 1 92 ? 11.133 -0.852 -8.079 1.00 97.25 92 THR A O 1
ATOM 763 N N . ASP A 1 93 ? 10.905 -0.462 -5.889 1.00 96.06 93 ASP A N 1
ATOM 764 C CA . ASP A 1 93 ? 11.579 -1.690 -5.478 1.00 96.06 93 ASP A CA 1
ATOM 765 C C . ASP A 1 93 ? 11.119 -2.217 -4.109 1.00 96.06 93 ASP A C 1
ATOM 767 O O . ASP A 1 93 ? 10.381 -1.579 -3.356 1.00 96.06 93 ASP A O 1
ATOM 771 N N . VAL A 1 94 ? 11.549 -3.442 -3.803 1.00 96.62 94 VAL A N 1
ATOM 772 C CA . VAL A 1 94 ? 11.118 -4.202 -2.624 1.00 96.62 94 VAL A CA 1
ATOM 773 C C . VAL A 1 94 ? 11.660 -3.617 -1.315 1.00 96.62 94 VAL A C 1
ATOM 775 O O . VAL A 1 94 ? 10.989 -3.716 -0.289 1.00 96.62 94 VAL A O 1
ATOM 778 N N . HIS A 1 95 ? 12.838 -2.988 -1.313 1.00 96.88 95 HIS A N 1
ATOM 779 C CA . HIS A 1 95 ? 13.435 -2.453 -0.086 1.00 96.88 95 HIS A CA 1
ATOM 780 C C . HIS A 1 95 ? 12.628 -1.273 0.449 1.00 96.88 95 HIS A C 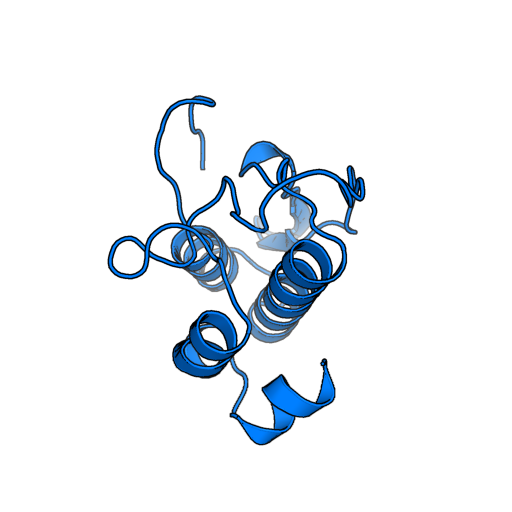1
ATOM 782 O O . HIS A 1 95 ? 12.452 -1.169 1.663 1.00 96.88 95 HIS A O 1
ATOM 788 N N . MET A 1 96 ? 12.081 -0.435 -0.441 1.00 97.44 96 MET A N 1
ATOM 789 C CA . MET A 1 96 ? 11.164 0.645 -0.060 1.00 97.44 96 MET A CA 1
ATOM 790 C C . MET A 1 96 ? 9.960 0.103 0.706 1.00 97.44 96 MET A C 1
ATOM 792 O O . MET A 1 96 ? 9.619 0.613 1.774 1.00 97.44 96 MET A O 1
ATOM 796 N N . LEU A 1 97 ? 9.351 -0.970 0.188 1.00 97.06 97 LEU A N 1
ATOM 797 C CA . LEU A 1 97 ? 8.249 -1.636 0.868 1.00 97.06 97 LEU A CA 1
ATOM 798 C C . LEU A 1 97 ? 8.712 -2.108 2.245 1.00 97.06 97 LEU A C 1
ATOM 800 O O . LEU A 1 97 ? 8.122 -1.711 3.252 1.00 97.06 97 LEU A O 1
ATOM 804 N N . VAL A 1 98 ? 9.749 -2.952 2.314 1.00 97.94 98 VAL A N 1
ATOM 805 C CA . VAL A 1 98 ? 10.191 -3.587 3.572 1.00 97.94 98 VAL A CA 1
ATOM 806 C C . VAL A 1 98 ? 10.525 -2.538 4.638 1.00 97.94 98 VAL A C 1
ATOM 808 O O . VAL A 1 98 ? 10.116 -2.694 5.789 1.00 97.94 98 VAL A O 1
ATOM 811 N N . ALA A 1 99 ? 11.146 -1.419 4.254 1.00 97.44 99 ALA A N 1
ATOM 812 C CA . ALA A 1 99 ? 11.440 -0.298 5.148 1.00 97.44 99 ALA A CA 1
ATOM 813 C C . ALA A 1 99 ? 10.190 0.327 5.799 1.00 97.44 99 ALA A C 1
ATOM 815 O O . ALA A 1 99 ? 10.278 0.906 6.883 1.00 97.44 99 ALA A O 1
ATOM 816 N N . ARG A 1 100 ? 9.012 0.195 5.177 1.00 96.94 100 ARG A N 1
ATOM 817 C CA . ARG A 1 100 ? 7.724 0.685 5.695 1.00 96.94 100 ARG A CA 1
ATOM 818 C C . ARG A 1 100 ? 6.795 -0.426 6.193 1.00 96.94 100 ARG A C 1
ATOM 820 O O . ARG A 1 100 ? 5.672 -0.123 6.589 1.00 96.94 100 ARG A O 1
ATOM 827 N N . ALA A 1 101 ? 7.239 -1.683 6.266 1.00 97.81 101 ALA A N 1
ATOM 828 C CA . ALA A 1 101 ? 6.406 -2.821 6.680 1.00 97.81 101 ALA A CA 1
ATOM 829 C C . ALA A 1 101 ? 5.717 -2.635 8.045 1.00 97.81 101 ALA A C 1
ATOM 831 O O . ALA A 1 101 ? 4.550 -3.000 8.215 1.00 97.81 101 ALA A O 1
ATOM 832 N N . GLN A 1 102 ? 6.391 -1.987 9.003 1.00 97.94 102 GLN A N 1
ATOM 833 C CA . GLN A 1 102 ? 5.812 -1.689 10.320 1.00 97.94 102 GLN A CA 1
ATOM 834 C C . GLN A 1 102 ? 4.569 -0.798 10.228 1.00 97.94 102 GLN A C 1
ATOM 836 O O . GLN A 1 102 ? 3.634 -0.947 11.019 1.00 97.94 102 GLN A O 1
ATOM 841 N N . TYR A 1 103 ? 4.497 0.064 9.210 1.00 97.81 103 TYR A N 1
ATOM 842 C CA . TYR A 1 103 ? 3.312 0.866 8.922 1.00 97.81 103 TYR A CA 1
ATOM 843 C C . TYR A 1 103 ? 2.121 0.013 8.457 1.00 97.81 103 TYR A C 1
ATOM 845 O O . TYR A 1 103 ? 0.988 0.475 8.475 1.00 97.81 103 TYR A O 1
ATOM 853 N N . PHE A 1 104 ? 2.325 -1.253 8.112 1.00 98.31 104 PHE A N 1
ATOM 854 C CA . PHE A 1 104 ? 1.266 -2.203 7.772 1.00 98.31 104 PHE A CA 1
ATOM 855 C C . PHE A 1 104 ? 1.118 -3.309 8.826 1.00 98.31 104 PHE A C 1
ATOM 857 O O . PHE A 1 104 ? 0.593 -4.385 8.545 1.00 98.31 104 PHE A O 1
ATOM 864 N N . ALA A 1 105 ? 1.548 -3.027 10.063 1.00 98.19 105 ALA A N 1
ATOM 865 C CA . ALA A 1 105 ? 1.479 -3.939 11.204 1.00 98.19 105 ALA A CA 1
ATOM 866 C C . ALA A 1 105 ? 2.224 -5.268 10.979 1.00 98.19 105 ALA A C 1
ATOM 868 O O . ALA A 1 105 ? 1.770 -6.327 11.439 1.00 98.19 105 ALA A O 1
ATOM 869 N N . LEU A 1 106 ? 3.352 -5.200 10.268 1.00 98.44 106 LEU A N 1
ATOM 870 C CA . LEU A 1 106 ? 4.256 -6.316 10.010 1.00 98.44 106 LEU A CA 1
ATOM 871 C C . LEU A 1 106 ? 5.656 -5.971 10.519 1.00 98.44 106 LEU A C 1
ATOM 873 O O . LEU A 1 106 ? 6.151 -4.869 10.292 1.00 98.44 106 LEU A O 1
ATOM 877 N N . ASP A 1 107 ? 6.300 -6.912 11.201 1.00 97.94 107 ASP A N 1
ATOM 878 C CA . ASP A 1 107 ? 7.755 -6.861 11.349 1.00 97.94 107 ASP A CA 1
ATOM 879 C C . ASP A 1 107 ? 8.448 -7.307 10.048 1.00 97.94 107 ASP A C 1
ATOM 881 O O . ASP A 1 107 ? 7.806 -7.772 9.102 1.00 97.94 107 ASP A O 1
ATOM 885 N N . GLU A 1 108 ? 9.770 -7.159 9.991 1.00 96.38 108 GLU A N 1
ATOM 886 C CA . GLU A 1 108 ? 10.560 -7.513 8.810 1.00 96.38 108 GLU A CA 1
ATOM 887 C C . GLU A 1 108 ? 10.425 -8.997 8.436 1.00 96.38 108 GLU A C 1
ATOM 889 O O . GLU A 1 108 ? 10.285 -9.328 7.262 1.00 96.38 108 GLU A O 1
ATOM 894 N N . THR A 1 109 ? 10.381 -9.902 9.419 1.00 98.00 109 THR A N 1
ATOM 895 C CA . THR A 1 109 ? 10.248 -11.344 9.155 1.00 98.00 109 THR A CA 1
ATOM 896 C C . THR A 1 109 ? 8.892 -11.659 8.524 1.00 98.00 109 THR A C 1
ATOM 898 O O . THR A 1 109 ? 8.808 -12.412 7.554 1.00 98.00 109 THR A O 1
ATOM 901 N N . GLN A 1 110 ? 7.822 -11.056 9.039 1.00 98.12 110 GLN A N 1
ATOM 902 C CA . GLN A 1 110 ? 6.471 -11.207 8.506 1.00 98.12 110 GLN A CA 1
ATOM 903 C C . GLN A 1 110 ? 6.330 -10.586 7.113 1.00 98.12 110 GLN A C 1
ATOM 905 O O . GLN A 1 110 ? 5.618 -11.134 6.274 1.00 98.12 110 GLN A O 1
ATOM 910 N N . ALA A 1 111 ? 6.998 -9.457 6.865 1.00 97.50 111 ALA A N 1
ATOM 911 C CA . ALA A 1 111 ? 7.015 -8.795 5.567 1.00 97.50 111 ALA A CA 1
ATOM 912 C C . ALA A 1 111 ? 7.723 -9.645 4.506 1.00 97.50 111 ALA A C 1
ATOM 914 O O . ALA A 1 111 ? 7.177 -9.850 3.423 1.00 97.50 111 ALA A O 1
ATOM 915 N N . LEU A 1 112 ? 8.896 -10.189 4.845 1.00 96.56 112 LEU A N 1
ATOM 916 C CA . LEU A 1 112 ? 9.677 -11.061 3.969 1.00 96.56 112 LEU A CA 1
ATOM 917 C C . LEU A 1 112 ? 8.973 -12.386 3.673 1.00 96.56 112 LEU A C 1
ATOM 919 O O . LEU A 1 112 ? 9.117 -12.905 2.579 1.00 96.56 112 LEU A O 1
ATOM 923 N N . ALA A 1 113 ? 8.164 -12.912 4.596 1.00 96.88 113 ALA A N 1
ATOM 924 C CA . ALA A 1 113 ? 7.395 -14.138 4.366 1.00 96.88 113 ALA A CA 1
ATOM 925 C C . ALA A 1 113 ? 6.277 -14.000 3.308 1.00 96.88 113 ALA A C 1
ATOM 927 O O . ALA A 1 113 ? 5.658 -14.999 2.942 1.00 96.88 113 ALA A O 1
ATOM 928 N N . VAL A 1 114 ? 5.961 -12.776 2.870 1.00 93.00 114 VAL A N 1
ATOM 929 C CA . VAL A 1 114 ? 4.960 -12.492 1.826 1.00 93.00 114 VAL A CA 1
ATOM 930 C C . VAL A 1 114 ? 5.591 -12.385 0.430 1.00 93.00 114 VAL A C 1
ATOM 932 O O . VAL A 1 114 ? 4.868 -12.541 -0.555 1.00 93.00 114 VAL A O 1
ATOM 935 N N . LEU A 1 115 ? 6.895 -12.100 0.353 1.00 87.12 115 LEU A N 1
ATOM 936 C CA . LEU A 1 115 ? 7.679 -12.002 -0.884 1.00 87.12 115 LEU A CA 1
ATOM 937 C C . LEU A 1 115 ? 8.070 -13.392 -1.402 1.00 87.12 115 LEU A C 1
ATOM 939 O O . LEU A 1 115 ? 8.074 -13.550 -2.642 1.00 87.12 115 LEU A O 1
#

Foldseek 3Di:
DDDDLPDAAALLVVLVVLVVAAPCSLVQLLVSLLVVVLCQVLLVQVPTPVQWDWADDDPRHIHTDPGDDGDGDPPDQRWHSHQNDPVRGTDRDDVSSLVCVVSSVDHNVRSVVSD

pLDDT: mean 93.83, std 9.11, range [55.12, 98.62]